Protein AF-A0A926WPF2-F1 (afdb_monomer_lite)

Foldseek 3Di:
DLVCCVQQQCPPVNFDPDPLSVVLNVQLVVCVVVVHDNVVSSVVSVVVSVVVVVVVVVVVVVVVVVVVVVVD

pLDDT: mean 86.6, std 8.1, range [60.31, 94.88]

Sequence (72 aa):
MWQRVFVTIEIHRCRLGNEIGELLGKHIDDEKAAGRPGKLARMRVAAHAVKLLFKELLKELTDTENRQNQLE

Secondary structure (DSSP, 8-state):
-HHHHHHHTSSGGGS-SSHHHHHHHHHHHHHHHTT--HHHHHHHHHHHHHHHHHHHHHHHHHHHHHHHHTT-

Radius of gyration: 15.63 Å; chains: 1; bounding box: 35×18×49 Å

Structure (mmCIF, N/CA/C/O backbone):
data_AF-A0A926WPF2-F1
#
_entry.id   AF-A0A926WPF2-F1
#
loop_
_atom_site.group_PDB
_atom_site.id
_atom_site.type_symbol
_atom_site.label_atom_id
_atom_site.label_alt_id
_atom_site.label_comp_id
_atom_site.label_asym_id
_atom_site.label_entity_id
_atom_site.label_seq_id
_atom_site.pdbx_PDB_ins_code
_atom_site.Cartn_x
_atom_site.Cartn_y
_atom_site.Cartn_z
_atom_site.occupancy
_atom_site.B_iso_or_equiv
_atom_site.auth_seq_id
_atom_site.auth_comp_id
_atom_site.auth_asym_id
_atom_site.auth_atom_id
_atom_site.pdbx_PDB_model_num
ATOM 1 N N . MET A 1 1 ? 0.863 13.802 -1.786 1.00 60.31 1 MET A N 1
ATOM 2 C CA . MET A 1 1 ? 0.672 12.451 -1.195 1.00 60.31 1 MET A CA 1
ATOM 3 C C . MET A 1 1 ? 1.482 11.364 -1.905 1.00 60.31 1 MET A C 1
ATOM 5 O O . MET A 1 1 ? 2.220 10.657 -1.233 1.00 60.31 1 MET A O 1
ATOM 9 N N . TRP A 1 2 ? 1.432 11.256 -3.241 1.00 67.69 2 TRP A N 1
ATOM 10 C CA . TRP A 1 2 ? 2.226 10.272 -4.005 1.00 67.69 2 TRP A CA 1
ATOM 11 C C . TRP A 1 2 ? 3.749 10.362 -3.770 1.00 67.69 2 TRP A C 1
ATOM 13 O O . TRP A 1 2 ? 4.440 9.355 -3.882 1.00 67.69 2 TRP A O 1
ATOM 23 N N . GLN A 1 3 ? 4.275 11.533 -3.387 1.00 77.19 3 GLN A N 1
ATOM 24 C CA . GLN A 1 3 ? 5.689 11.687 -3.019 1.00 77.19 3 GLN A CA 1
ATOM 25 C C . GLN A 1 3 ? 6.086 10.794 -1.833 1.00 77.19 3 GLN A C 1
ATOM 27 O O . GLN A 1 3 ? 7.180 10.247 -1.854 1.00 77.19 3 GLN A O 1
ATOM 32 N N . ARG A 1 4 ? 5.201 10.569 -0.841 1.00 71.31 4 ARG A N 1
ATOM 33 C CA . ARG A 1 4 ? 5.480 9.645 0.280 1.00 71.31 4 ARG A CA 1
ATOM 34 C C . ARG A 1 4 ? 5.542 8.190 -0.181 1.00 71.31 4 ARG A C 1
ATOM 36 O O . ARG A 1 4 ? 6.384 7.446 0.295 1.00 71.31 4 ARG A O 1
ATOM 43 N N . VAL A 1 5 ? 4.725 7.793 -1.160 1.00 70.31 5 VAL A N 1
ATOM 44 C CA . VAL A 1 5 ? 4.817 6.447 -1.756 1.00 70.31 5 VAL A CA 1
ATOM 45 C C . VAL A 1 5 ? 6.200 6.229 -2.377 1.00 70.31 5 VAL A C 1
ATOM 47 O O . VAL A 1 5 ? 6.803 5.181 -2.168 1.00 70.31 5 VAL A O 1
ATOM 50 N N . PHE A 1 6 ? 6.744 7.244 -3.056 1.00 71.00 6 PHE A N 1
ATOM 51 C CA . PHE A 1 6 ? 8.081 7.180 -3.650 1.00 71.00 6 PHE A CA 1
ATOM 52 C C . PHE A 1 6 ? 9.200 7.020 -2.606 1.00 71.00 6 PHE A C 1
ATOM 54 O O . PHE A 1 6 ? 10.069 6.172 -2.782 1.00 71.00 6 PHE A O 1
ATOM 61 N N . VAL A 1 7 ? 9.189 7.792 -1.512 1.00 74.38 7 VAL A N 1
ATOM 62 C CA . VAL A 1 7 ? 10.280 7.726 -0.518 1.00 74.38 7 VAL A CA 1
ATOM 63 C C . VAL A 1 7 ? 10.147 6.587 0.492 1.00 74.38 7 VAL A C 1
ATOM 65 O O . VAL A 1 7 ? 11.166 6.103 0.972 1.00 74.38 7 VAL A O 1
ATOM 68 N N . THR A 1 8 ? 8.931 6.153 0.831 1.00 75.25 8 THR A N 1
ATOM 69 C CA . THR A 1 8 ? 8.709 5.232 1.963 1.00 75.25 8 THR A CA 1
ATOM 70 C C . THR A 1 8 ? 8.248 3.837 1.550 1.00 75.25 8 THR A C 1
ATOM 72 O O . THR A 1 8 ? 8.376 2.915 2.335 1.00 75.25 8 THR A O 1
ATOM 75 N N . ILE A 1 9 ? 7.701 3.647 0.347 1.00 80.88 9 ILE A N 1
ATOM 76 C CA . ILE A 1 9 ? 7.146 2.345 -0.077 1.00 80.88 9 ILE A CA 1
ATOM 77 C C . ILE A 1 9 ? 7.899 1.788 -1.287 1.00 80.88 9 ILE A C 1
ATOM 79 O O . ILE A 1 9 ? 8.226 0.603 -1.348 1.00 80.88 9 ILE A O 1
ATOM 83 N N . GLU A 1 10 ? 8.202 2.648 -2.257 1.00 79.00 10 GLU A N 1
ATOM 84 C CA . GLU A 1 10 ? 8.862 2.251 -3.501 1.00 79.00 10 GLU A CA 1
ATOM 85 C C . GLU A 1 10 ? 10.327 1.851 -3.289 1.00 79.00 10 GLU A C 1
ATOM 87 O O . GLU A 1 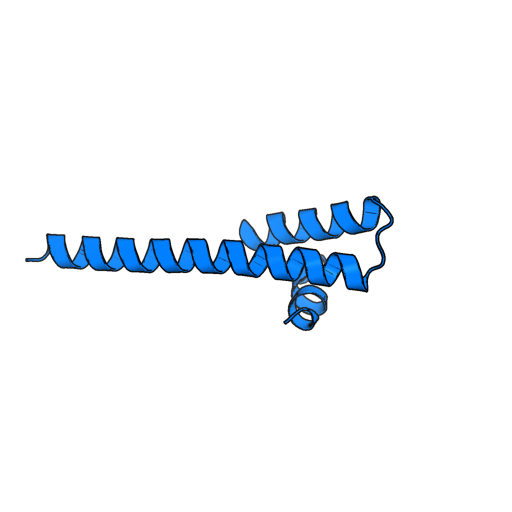10 ? 10.835 0.969 -3.980 1.00 79.00 10 GLU A O 1
ATOM 92 N N . ILE A 1 11 ? 10.997 2.463 -2.312 1.00 81.88 11 ILE A N 1
ATOM 93 C CA . ILE A 1 11 ? 12.351 2.093 -1.904 1.00 81.88 11 ILE A CA 1
ATOM 94 C C . ILE A 1 11 ? 12.249 0.950 -0.891 1.00 81.88 11 ILE A C 1
ATOM 96 O O . ILE A 1 11 ? 11.829 1.167 0.242 1.00 81.88 11 ILE A O 1
ATOM 100 N N . HIS A 1 12 ? 12.681 -0.252 -1.281 1.00 79.50 12 HIS A N 1
ATOM 101 C CA . HIS A 1 12 ? 12.537 -1.468 -0.470 1.00 79.50 12 HIS A CA 1
ATOM 102 C C . HIS A 1 12 ? 13.084 -1.316 0.963 1.00 79.50 12 HIS A C 1
ATOM 104 O O . HIS A 1 12 ? 12.383 -1.611 1.922 1.00 79.50 12 HIS A O 1
ATOM 110 N N . ARG A 1 13 ? 14.286 -0.741 1.123 1.00 81.44 13 ARG A N 1
ATOM 111 C CA . ARG A 1 13 ? 14.912 -0.481 2.438 1.00 81.44 13 ARG A CA 1
ATOM 112 C C . ARG A 1 13 ? 14.175 0.536 3.323 1.00 81.44 13 ARG A C 1
ATOM 114 O O . ARG A 1 13 ? 14.499 0.656 4.496 1.00 81.44 13 ARG A O 1
ATOM 121 N N . CYS A 1 14 ? 13.257 1.317 2.755 1.00 82.56 14 CYS A N 1
ATOM 122 C CA . CYS A 1 14 ? 12.491 2.337 3.473 1.00 82.56 14 CYS A CA 1
ATOM 123 C C . CYS A 1 14 ? 11.066 1.874 3.800 1.00 82.56 14 CYS A C 1
ATOM 125 O O . CYS A 1 14 ? 10.334 2.633 4.437 1.00 82.56 14 CYS A O 1
ATOM 127 N N . ARG A 1 15 ? 10.677 0.663 3.363 1.00 83.69 15 ARG A N 1
ATOM 128 C CA . ARG A 1 15 ? 9.353 0.091 3.624 1.00 83.69 15 ARG A CA 1
ATOM 129 C C . ARG A 1 15 ? 9.119 -0.013 5.123 1.00 83.69 15 ARG A C 1
ATOM 131 O O . ARG A 1 15 ? 10.006 -0.385 5.887 1.00 83.69 15 ARG A O 1
ATOM 138 N N . LEU A 1 16 ? 7.901 0.327 5.530 1.00 81.12 16 LEU A N 1
ATOM 139 C CA . LEU A 1 16 ? 7.461 0.134 6.904 1.00 81.12 16 LEU A CA 1
ATOM 140 C C . LEU A 1 16 ? 7.497 -1.368 7.214 1.00 81.12 16 LEU A C 1
ATOM 142 O O . LEU A 1 16 ? 6.982 -2.162 6.433 1.00 81.12 16 LEU A O 1
ATOM 146 N N . GLY A 1 17 ? 8.075 -1.747 8.354 1.00 83.56 17 GLY A N 1
ATOM 147 C CA . GLY A 1 17 ? 8.142 -3.142 8.814 1.00 83.56 17 GLY A CA 1
ATOM 148 C C . GLY A 1 17 ? 6.816 -3.678 9.363 1.00 83.56 17 GLY A C 1
ATOM 149 O O . GLY A 1 17 ? 6.821 -4.500 10.270 1.00 83.56 17 GLY A O 1
ATOM 150 N N . ASN A 1 18 ? 5.689 -3.155 8.881 1.00 85.69 18 ASN A N 1
ATOM 151 C CA . ASN A 1 18 ? 4.347 -3.569 9.266 1.00 85.69 18 ASN A CA 1
ATOM 152 C C . ASN A 1 18 ?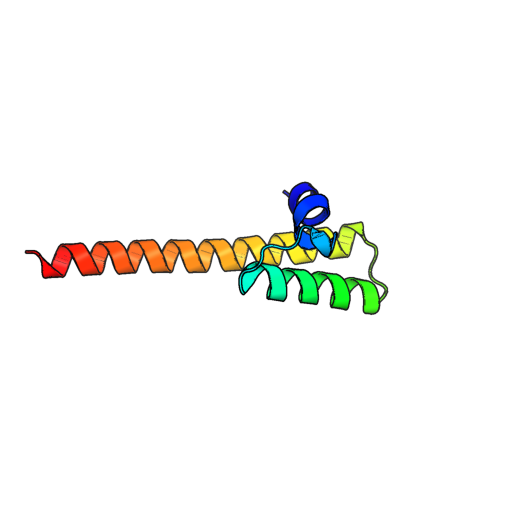 3.598 -4.144 8.056 1.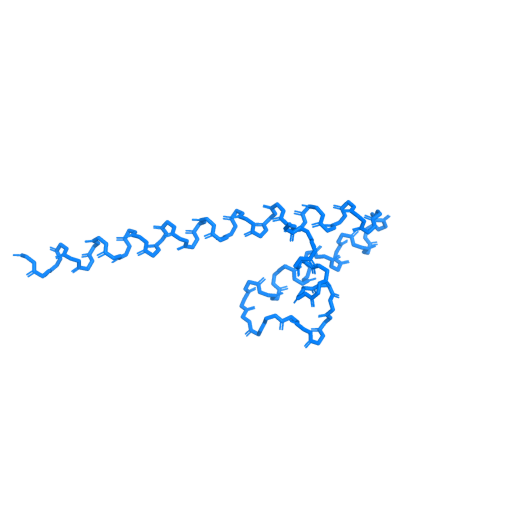00 85.69 18 ASN A C 1
ATOM 154 O O . ASN A 1 18 ? 4.002 -3.945 6.910 1.00 85.69 18 ASN A O 1
ATOM 158 N N . GLU A 1 19 ? 2.477 -4.817 8.314 1.00 87.19 19 GLU A N 1
ATOM 159 C CA . GLU A 1 19 ? 1.657 -5.465 7.279 1.00 87.19 19 GLU A CA 1
ATOM 160 C C . GLU A 1 19 ? 1.243 -4.489 6.160 1.00 87.19 19 GLU A C 1
ATOM 162 O O . GLU A 1 19 ? 1.283 -4.823 4.977 1.00 87.19 19 GLU A O 1
ATOM 167 N N . ILE A 1 20 ? 0.925 -3.237 6.513 1.00 85.81 20 ILE A N 1
ATOM 168 C CA . ILE A 1 20 ? 0.564 -2.189 5.546 1.00 85.81 20 ILE A CA 1
ATOM 169 C C . ILE A 1 20 ? 1.741 -1.873 4.609 1.00 85.81 20 ILE A C 1
ATOM 171 O O . ILE A 1 20 ? 1.548 -1.706 3.404 1.00 85.81 20 ILE A O 1
ATOM 175 N N . GLY A 1 21 ? 2.958 -1.775 5.145 1.00 85.75 21 GLY A N 1
ATOM 176 C CA . GLY A 1 21 ? 4.172 -1.516 4.376 1.00 85.75 21 GLY A CA 1
ATOM 177 C C . GLY A 1 21 ? 4.504 -2.640 3.403 1.00 85.75 21 GLY A C 1
ATOM 178 O O . GLY A 1 21 ? 4.861 -2.365 2.255 1.00 85.75 21 GLY A O 1
ATOM 179 N N . GLU A 1 22 ? 4.328 -3.890 3.830 1.00 89.25 22 GLU A N 1
ATOM 180 C CA . GLU A 1 22 ? 4.512 -5.065 2.980 1.00 89.25 22 GLU A CA 1
ATOM 181 C C . GLU A 1 22 ? 3.463 -5.119 1.863 1.00 89.25 22 GLU A C 1
ATOM 183 O O . GLU A 1 22 ? 3.813 -5.254 0.689 1.00 89.25 22 GLU A O 1
ATOM 188 N N . LEU A 1 23 ? 2.188 -4.907 2.199 1.00 90.94 23 LEU A N 1
ATOM 189 C CA . LEU A 1 23 ? 1.084 -4.937 1.243 1.00 90.94 23 LEU A CA 1
ATOM 190 C C . LEU A 1 23 ? 1.197 -3.823 0.192 1.00 90.94 23 LEU A C 1
ATOM 192 O O . LEU A 1 23 ? 1.069 -4.082 -1.006 1.00 90.94 23 LEU A O 1
ATOM 196 N N . LEU A 1 24 ? 1.500 -2.589 0.609 1.00 90.69 24 LEU A N 1
ATOM 197 C CA . LEU A 1 24 ? 1.726 -1.474 -0.317 1.00 90.69 24 LEU A CA 1
ATOM 198 C C . LEU A 1 24 ? 3.014 -1.650 -1.133 1.00 90.69 24 LEU A C 1
ATOM 200 O O . LEU A 1 24 ? 3.054 -1.260 -2.302 1.00 90.69 24 LEU A O 1
ATOM 204 N N . GLY A 1 25 ? 4.054 -2.236 -0.533 1.00 90.81 25 GLY A N 1
ATOM 205 C CA . GLY A 1 25 ? 5.309 -2.575 -1.201 1.00 90.81 25 GLY A CA 1
ATOM 206 C C . GLY A 1 25 ? 5.101 -3.594 -2.318 1.00 90.81 25 GLY A C 1
ATOM 207 O O . GLY A 1 25 ? 5.523 -3.364 -3.448 1.00 90.81 25 GLY A O 1
ATOM 208 N N . LYS A 1 26 ? 4.370 -4.673 -2.029 1.00 92.69 26 LYS A N 1
ATOM 209 C CA . LYS A 1 26 ? 3.978 -5.673 -3.024 1.00 92.69 26 LYS A CA 1
ATOM 210 C C . LYS A 1 26 ? 3.120 -5.056 -4.125 1.00 92.69 26 LYS A C 1
ATOM 212 O O . LYS A 1 26 ? 3.393 -5.262 -5.301 1.00 92.69 26 LYS A O 1
ATOM 217 N N . HIS A 1 27 ? 2.141 -4.222 -3.763 1.00 92.94 27 HIS A N 1
ATOM 218 C CA . HIS A 1 27 ? 1.267 -3.573 -4.743 1.00 92.94 27 HIS A CA 1
ATOM 219 C C . HIS A 1 27 ? 2.053 -2.706 -5.737 1.00 92.94 27 HIS A C 1
ATOM 221 O O . HIS A 1 27 ? 1.777 -2.751 -6.936 1.00 92.94 27 HIS A O 1
ATOM 227 N N . ILE A 1 28 ? 3.052 -1.939 -5.284 1.00 91.81 28 ILE A N 1
ATOM 228 C CA . ILE A 1 28 ? 3.865 -1.139 -6.210 1.00 91.81 28 ILE A CA 1
ATOM 229 C C . ILE A 1 28 ? 4.801 -1.991 -7.075 1.00 91.81 28 ILE A C 1
ATOM 231 O O . ILE A 1 28 ? 5.026 -1.636 -8.234 1.00 91.81 28 ILE A O 1
ATOM 235 N N . ASP A 1 29 ? 5.310 -3.103 -6.545 1.00 92.88 29 ASP A N 1
ATOM 236 C CA . ASP A 1 29 ? 6.141 -4.047 -7.296 1.00 92.88 29 ASP A CA 1
ATOM 237 C C . ASP A 1 29 ? 5.320 -4.727 -8.405 1.00 92.88 29 ASP A C 1
ATOM 239 O O . ASP A 1 29 ? 5.752 -4.736 -9.558 1.00 92.88 29 ASP A O 1
ATOM 243 N N . ASP A 1 30 ? 4.093 -5.165 -8.105 1.00 94.88 30 ASP A N 1
ATOM 244 C CA . ASP A 1 30 ? 3.164 -5.763 -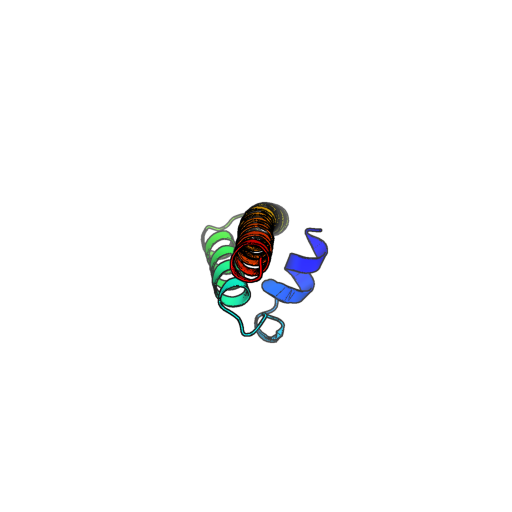9.073 1.00 94.88 30 ASP A CA 1
ATOM 245 C C . ASP A 1 30 ? 2.768 -4.769 -10.178 1.00 94.88 30 ASP A C 1
ATOM 247 O O . ASP A 1 30 ? 2.737 -5.099 -11.365 1.00 94.88 30 ASP A O 1
ATOM 251 N N . GLU A 1 31 ? 2.491 -3.514 -9.813 1.00 93.88 31 GLU A N 1
ATOM 252 C CA . GLU A 1 31 ? 2.138 -2.460 -10.769 1.00 93.88 31 GLU A CA 1
ATOM 253 C C . GLU A 1 31 ? 3.302 -2.132 -11.719 1.00 93.88 31 GLU A C 1
ATOM 255 O O . GLU A 1 31 ? 3.075 -1.873 -12.904 1.00 93.88 31 GLU A O 1
ATOM 260 N N . LYS A 1 32 ? 4.546 -2.177 -11.224 1.00 90.44 32 LYS A N 1
ATOM 261 C CA . LYS A 1 32 ? 5.754 -2.015 -12.045 1.00 90.44 32 LYS A CA 1
ATOM 262 C C . LYS A 1 32 ? 6.029 -3.240 -12.915 1.00 90.44 32 LYS A C 1
ATOM 264 O O . LYS A 1 32 ? 6.355 -3.070 -14.087 1.00 90.44 32 LYS A O 1
ATOM 269 N N . ALA A 1 33 ? 5.866 -4.448 -12.375 1.00 93.94 33 ALA A N 1
ATOM 270 C CA . ALA A 1 33 ? 6.029 -5.703 -13.110 1.00 93.94 33 ALA A CA 1
ATOM 271 C C . ALA A 1 33 ? 5.014 -5.829 -14.258 1.00 93.94 33 ALA A C 1
ATOM 273 O O . ALA A 1 33 ? 5.346 -6.325 -15.330 1.00 93.94 33 ALA A O 1
ATOM 274 N N . ALA A 1 34 ? 3.809 -5.280 -14.081 1.00 93.69 34 ALA A N 1
ATOM 275 C CA . ALA A 1 34 ? 2.798 -5.153 -15.130 1.00 93.69 34 ALA A CA 1
ATOM 276 C C . ALA A 1 34 ? 3.138 -4.107 -16.218 1.00 93.69 34 ALA A C 1
ATOM 278 O O . ALA A 1 34 ? 2.306 -3.828 -17.081 1.00 93.69 34 ALA A O 1
ATOM 279 N N . GLY A 1 35 ? 4.319 -3.479 -16.168 1.00 93.88 35 GLY A N 1
ATOM 280 C CA . GLY A 1 35 ? 4.782 -2.505 -17.158 1.00 93.88 35 GLY A CA 1
ATOM 281 C C . GLY A 1 35 ? 4.099 -1.138 -17.072 1.00 93.88 35 GLY A C 1
ATOM 282 O O . GLY A 1 35 ? 4.174 -0.352 -18.019 1.00 93.88 35 GLY A O 1
ATOM 283 N N . ARG A 1 36 ? 3.408 -0.820 -15.966 1.00 92.62 36 ARG A N 1
ATOM 284 C CA . ARG A 1 36 ? 2.709 0.467 -15.854 1.00 92.62 36 ARG A CA 1
ATOM 285 C C . ARG A 1 36 ? 3.700 1.619 -15.646 1.00 92.62 36 ARG A C 1
ATOM 287 O O . ARG A 1 36 ? 4.673 1.470 -14.904 1.00 92.62 36 ARG A O 1
ATOM 294 N N . PRO A 1 37 ? 3.438 2.812 -16.219 1.00 93.25 37 PRO A N 1
ATOM 295 C CA . PRO A 1 37 ? 4.281 3.981 -15.991 1.00 93.25 37 PRO A CA 1
ATOM 296 C C . PRO A 1 37 ? 4.416 4.299 -14.498 1.00 93.25 37 PRO A C 1
ATOM 298 O O . PRO A 1 37 ? 3.419 4.340 -13.774 1.00 93.25 37 PRO A O 1
ATOM 301 N N . GLY A 1 38 ? 5.632 4.609 -14.035 1.00 87.94 38 GLY A N 1
ATOM 302 C CA . GLY A 1 38 ? 5.912 4.789 -12.603 1.00 87.94 38 GLY A CA 1
ATOM 303 C C . GLY A 1 38 ? 5.027 5.836 -11.916 1.00 87.94 38 GLY A C 1
ATOM 304 O O . GLY A 1 38 ? 4.589 5.636 -10.786 1.00 87.94 38 GLY A O 1
ATOM 305 N N . LYS A 1 39 ? 4.675 6.928 -12.612 1.00 89.19 39 LYS A N 1
ATOM 306 C CA . LYS A 1 39 ? 3.733 7.933 -12.088 1.00 89.19 39 LYS A CA 1
ATOM 307 C C . LYS A 1 39 ? 2.341 7.337 -11.840 1.00 89.19 39 LYS A C 1
ATOM 309 O O . LYS A 1 39 ? 1.749 7.607 -10.798 1.00 89.19 39 LYS A O 1
ATOM 314 N N . LEU A 1 40 ? 1.841 6.515 -12.764 1.00 91.12 40 LEU A N 1
ATOM 315 C CA . LEU A 1 40 ? 0.538 5.863 -12.643 1.00 91.12 40 LEU A CA 1
ATOM 316 C C . LEU A 1 40 ? 0.538 4.832 -11.508 1.00 91.12 40 LEU A C 1
ATOM 318 O O . LEU A 1 40 ? -0.371 4.851 -10.680 1.00 91.12 40 LEU A O 1
ATOM 322 N N . ALA A 1 41 ? 1.580 3.999 -11.425 1.00 91.56 41 ALA A N 1
ATOM 323 C CA . ALA A 1 41 ? 1.745 3.024 -10.347 1.00 91.56 41 ALA A CA 1
ATOM 324 C C . ALA A 1 41 ? 1.711 3.708 -8.966 1.00 91.56 41 ALA A C 1
ATOM 326 O O . ALA A 1 41 ? 0.920 3.336 -8.100 1.00 91.56 41 ALA A O 1
ATOM 327 N N . ARG A 1 42 ? 2.473 4.799 -8.786 1.00 89.56 42 ARG A N 1
ATOM 328 C CA . ARG A 1 42 ? 2.487 5.584 -7.536 1.00 89.56 42 ARG A CA 1
ATOM 329 C C . ARG A 1 42 ? 1.122 6.152 -7.170 1.00 89.56 42 ARG A C 1
ATOM 331 O O . ARG A 1 42 ? 0.755 6.134 -5.999 1.00 89.56 42 ARG A O 1
ATOM 338 N N . MET A 1 43 ? 0.376 6.681 -8.141 1.00 91.25 43 MET A N 1
ATOM 339 C CA . MET A 1 43 ? -0.956 7.234 -7.876 1.00 91.25 43 MET A CA 1
ATOM 340 C C . MET A 1 43 ? -1.952 6.150 -7.458 1.00 91.25 43 MET A C 1
ATOM 342 O O . MET A 1 43 ? -2.726 6.366 -6.527 1.00 91.25 43 MET A O 1
ATOM 346 N N . ARG A 1 44 ? -1.903 4.975 -8.095 1.00 91.88 44 ARG A N 1
ATOM 347 C CA . ARG A 1 44 ? -2.766 3.832 -7.761 1.00 91.88 44 ARG A CA 1
ATOM 348 C C . ARG A 1 44 ? -2.472 3.293 -6.363 1.00 91.88 44 ARG A C 1
ATOM 350 O O . ARG A 1 44 ? -3.400 3.097 -5.582 1.00 91.88 44 ARG A O 1
ATOM 357 N N . VAL A 1 45 ? -1.194 3.153 -6.021 1.00 91.94 45 VAL A N 1
ATOM 358 C CA . VAL A 1 45 ? -0.754 2.722 -4.685 1.00 91.94 45 VAL A CA 1
ATOM 359 C C . VAL A 1 45 ? -1.113 3.768 -3.626 1.00 91.94 45 VAL A C 1
ATOM 361 O O . VAL A 1 45 ? -1.615 3.412 -2.566 1.00 91.94 45 VAL A O 1
ATOM 364 N N . ALA A 1 46 ? -0.958 5.067 -3.915 1.00 90.81 46 ALA A N 1
ATOM 365 C CA . ALA A 1 46 ? -1.380 6.132 -2.999 1.00 90.81 46 ALA A CA 1
ATOM 366 C C . ALA A 1 46 ? -2.890 6.084 -2.715 1.00 90.81 46 ALA A C 1
ATOM 368 O O . ALA A 1 46 ? -3.302 6.193 -1.563 1.00 90.81 46 ALA A O 1
ATOM 369 N N . ALA A 1 47 ? -3.714 5.879 -3.748 1.00 91.69 47 ALA A N 1
ATOM 370 C CA . ALA A 1 47 ? -5.157 5.731 -3.584 1.00 91.69 47 ALA A CA 1
ATOM 371 C C . ALA A 1 47 ? -5.520 4.489 -2.752 1.00 91.69 47 ALA A C 1
ATOM 373 O O . ALA A 1 47 ? -6.446 4.542 -1.943 1.00 91.69 47 ALA A O 1
ATOM 374 N N . HIS A 1 48 ? -4.787 3.385 -2.919 1.00 91.56 48 HIS A N 1
ATOM 375 C CA . HIS A 1 48 ? -4.976 2.183 -2.110 1.00 91.56 48 HIS A CA 1
ATOM 376 C C . HIS A 1 48 ? -4.592 2.414 -0.640 1.00 91.56 48 HIS A C 1
ATOM 378 O O . HIS A 1 48 ? -5.366 2.085 0.257 1.00 91.56 48 HIS A O 1
ATOM 384 N N . ALA A 1 49 ? -3.464 3.083 -0.392 1.00 89.44 49 ALA A N 1
ATOM 385 C CA . ALA A 1 49 ? -3.002 3.428 0.950 1.00 89.44 49 ALA A CA 1
ATOM 386 C C . ALA A 1 49 ? -4.012 4.294 1.721 1.00 89.44 49 ALA A C 1
ATOM 388 O O . ALA A 1 49 ? -4.246 4.053 2.901 1.00 89.44 49 ALA A O 1
ATOM 389 N N . VAL A 1 50 ? -4.651 5.266 1.056 1.00 90.31 50 VAL A N 1
ATOM 390 C CA . VAL A 1 50 ? -5.688 6.113 1.677 1.00 90.31 50 VAL A CA 1
ATOM 391 C C . VAL A 1 50 ? -6.866 5.269 2.158 1.00 90.31 50 VAL A C 1
ATOM 393 O O . VAL A 1 50 ? -7.348 5.473 3.268 1.00 90.31 50 VAL A O 1
ATOM 396 N N . LYS A 1 51 ? -7.318 4.305 1.347 1.00 90.75 51 LYS A N 1
ATOM 397 C CA . LYS A 1 51 ? -8.440 3.425 1.704 1.00 90.75 51 LYS A CA 1
ATOM 398 C C . LYS A 1 51 ? -8.117 2.552 2.915 1.00 90.75 51 LYS A C 1
ATOM 400 O O . LYS A 1 51 ? -8.964 2.400 3.788 1.00 90.75 51 LYS A O 1
ATOM 405 N N . LEU A 1 52 ? -6.903 2.005 2.972 1.00 88.75 52 LEU A N 1
ATOM 406 C CA . LEU A 1 52 ? -6.444 1.204 4.109 1.00 88.75 52 LEU A CA 1
ATOM 407 C C . LEU A 1 52 ? -6.350 2.044 5.381 1.00 88.75 52 LEU A C 1
ATOM 409 O O . LEU A 1 52 ? -6.881 1.647 6.411 1.00 88.75 52 LEU A O 1
ATOM 413 N N . LEU A 1 53 ? -5.748 3.232 5.289 1.00 87.44 53 LEU A N 1
ATOM 414 C CA . LEU A 1 53 ? -5.622 4.138 6.427 1.00 87.44 53 LEU A CA 1
ATOM 415 C C . LEU A 1 53 ? -6.991 4.571 6.960 1.00 87.44 53 LEU A C 1
ATOM 417 O O . LEU A 1 53 ? -7.196 4.607 8.167 1.00 87.44 53 LEU A O 1
ATOM 421 N N . PHE A 1 54 ? -7.932 4.879 6.067 1.00 91.06 54 PHE A N 1
ATOM 422 C CA . PHE A 1 54 ? -9.286 5.253 6.462 1.00 91.06 54 PHE A CA 1
ATOM 423 C C . PHE A 1 54 ? -10.011 4.104 7.171 1.00 91.06 54 PHE A C 1
ATOM 425 O O . PHE A 1 54 ? -10.674 4.329 8.178 1.00 91.06 54 PHE A O 1
ATOM 432 N N . LYS A 1 55 ? -9.846 2.867 6.687 1.00 90.69 55 LYS A N 1
ATOM 433 C CA . LYS A 1 55 ? -10.410 1.680 7.337 1.00 90.69 55 LYS A CA 1
ATOM 434 C C . LYS A 1 55 ? -9.839 1.477 8.744 1.00 90.69 55 LYS A C 1
ATOM 436 O O . LYS A 1 55 ? -10.610 1.218 9.662 1.00 90.69 55 LYS A O 1
ATOM 441 N N . GLU A 1 56 ? -8.525 1.615 8.908 1.00 89.12 56 GLU A N 1
ATOM 442 C CA . GLU A 1 56 ? -7.879 1.465 10.218 1.00 89.12 56 GLU A CA 1
ATOM 443 C C . GLU A 1 56 ? -8.307 2.571 11.187 1.00 89.12 56 GLU A C 1
ATOM 445 O O . GLU A 1 56 ? -8.583 2.306 12.351 1.00 89.12 56 GLU A O 1
ATOM 450 N N . LEU A 1 57 ? -8.450 3.803 10.689 1.00 92.12 57 LEU A N 1
ATOM 451 C CA . LEU A 1 57 ? -8.939 4.924 11.485 1.00 92.12 57 LEU A CA 1
ATOM 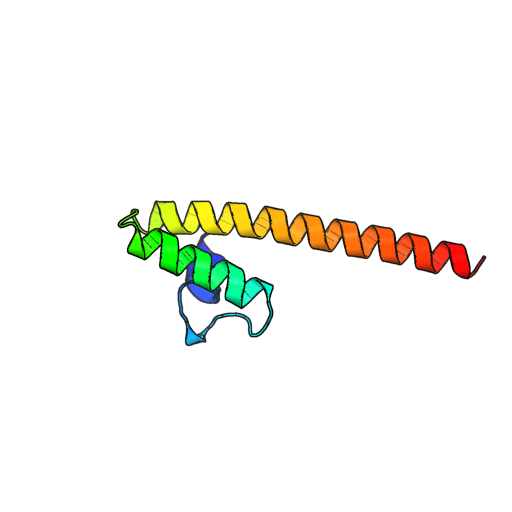452 C C . LEU A 1 57 ? -10.366 4.687 11.994 1.00 92.12 57 LEU A C 1
ATOM 454 O O . LEU A 1 57 ? -10.642 4.931 13.163 1.00 92.12 57 LEU A O 1
ATOM 458 N N . LEU A 1 58 ? -11.268 4.222 11.124 1.00 94.69 58 LEU A N 1
ATOM 459 C CA . LEU A 1 58 ? -12.642 3.910 11.522 1.00 94.69 58 LEU A CA 1
ATOM 460 C C . LEU A 1 58 ? -12.684 2.801 12.571 1.00 94.69 58 LEU A C 1
ATOM 462 O O . LEU A 1 58 ? -13.433 2.907 13.534 1.00 94.69 58 LEU A O 1
ATOM 466 N N . LYS A 1 59 ? -11.859 1.764 12.398 1.00 93.25 59 LYS A N 1
ATOM 467 C CA . LYS A 1 59 ? -11.741 0.676 13.365 1.00 93.25 59 LYS A CA 1
ATOM 468 C C . LYS A 1 59 ? -11.300 1.198 14.733 1.00 93.25 59 LYS A C 1
ATOM 470 O O . LYS A 1 59 ? -11.980 0.932 15.715 1.00 93.25 59 LYS A O 1
ATOM 475 N N . GLU A 1 60 ? -10.231 1.992 14.789 1.00 93.44 60 GLU A N 1
ATOM 476 C CA . GLU A 1 60 ? -9.742 2.550 16.056 1.00 93.44 60 GLU A CA 1
ATOM 477 C C . GLU A 1 60 ? -10.776 3.473 16.716 1.00 93.44 60 GLU A C 1
ATOM 479 O O . GLU A 1 60 ? -10.911 3.477 17.941 1.00 93.44 60 GLU A O 1
ATOM 484 N N . LEU A 1 61 ? -11.532 4.240 15.922 1.00 93.81 61 LEU A N 1
ATOM 485 C CA . LEU A 1 61 ? -12.589 5.108 16.437 1.00 93.81 61 LEU A CA 1
ATOM 486 C C . LEU A 1 61 ? -13.705 4.287 17.098 1.00 93.81 61 LEU A C 1
ATOM 488 O O . LEU A 1 61 ? -14.030 4.528 18.258 1.00 93.81 61 LEU A O 1
ATOM 492 N N . THR A 1 62 ? -14.220 3.269 16.406 1.00 94.81 62 THR A N 1
ATOM 493 C CA . THR A 1 62 ? -15.261 2.378 16.940 1.00 94.81 62 THR A CA 1
ATOM 494 C C . THR A 1 62 ? -14.766 1.561 18.137 1.00 94.81 62 THR A C 1
ATOM 496 O O . THR A 1 62 ? -15.483 1.404 19.123 1.00 94.81 62 THR A O 1
ATOM 499 N N . ASP A 1 63 ? -13.524 1.073 18.106 1.00 92.88 63 ASP A N 1
ATOM 500 C CA . ASP A 1 63 ? -12.917 0.349 19.229 1.00 92.88 63 ASP A CA 1
ATOM 501 C C . ASP A 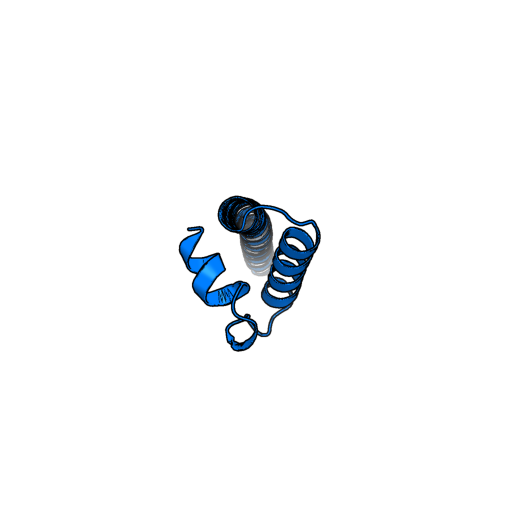1 63 ? -12.745 1.258 20.459 1.00 92.88 63 ASP A C 1
ATOM 503 O O . ASP A 1 63 ? -12.870 0.818 21.603 1.00 92.88 63 ASP A O 1
ATOM 507 N N . THR A 1 64 ? -12.482 2.547 20.245 1.00 92.12 64 THR A N 1
ATOM 508 C CA . THR A 1 64 ? -12.411 3.546 21.319 1.00 92.12 64 THR A CA 1
ATOM 509 C C . THR A 1 64 ? -13.782 3.828 21.927 1.00 92.12 64 THR A C 1
ATOM 511 O O . THR A 1 64 ? -13.899 3.802 23.151 1.00 92.12 64 THR A O 1
ATOM 514 N N . GLU A 1 65 ? -14.818 4.007 21.106 1.00 91.12 65 GLU A N 1
ATOM 515 C CA . GLU A 1 65 ? -16.206 4.172 21.568 1.00 91.12 65 GLU A CA 1
ATOM 516 C C . GLU A 1 65 ? -16.676 2.951 22.378 1.00 91.12 65 GLU A C 1
ATOM 518 O O . GLU A 1 65 ? -17.215 3.084 23.475 1.00 91.12 65 GLU A O 1
ATOM 523 N N . ASN A 1 66 ? -16.390 1.738 21.895 1.00 90.19 66 ASN A N 1
ATOM 524 C CA . ASN A 1 66 ? -16.741 0.500 22.592 1.00 90.19 66 ASN A CA 1
ATOM 525 C C . ASN A 1 66 ? -16.053 0.366 23.958 1.00 90.19 66 ASN A C 1
ATOM 527 O O . ASN A 1 66 ? -16.665 -0.133 24.900 1.00 90.19 66 ASN A O 1
ATOM 531 N N . ARG A 1 67 ? -14.793 0.808 24.081 1.00 88.88 67 ARG A N 1
ATOM 532 C CA . ARG A 1 67 ? -14.067 0.814 25.363 1.00 88.88 67 ARG A CA 1
ATOM 533 C C . ARG A 1 67 ? -14.691 1.781 26.367 1.00 88.88 67 ARG A C 1
ATOM 535 O O . ARG A 1 67 ? -14.747 1.451 27.545 1.00 88.88 67 ARG A O 1
ATOM 542 N N . GLN A 1 68 ? -15.160 2.944 25.915 1.00 86.81 68 GLN A N 1
ATOM 543 C CA . GLN A 1 68 ? -15.831 3.921 26.778 1.00 86.81 68 GLN A CA 1
ATOM 544 C C . GLN A 1 68 ? -17.163 3.376 27.309 1.00 86.81 68 GLN A C 1
ATOM 546 O O . GLN A 1 68 ? -17.390 3.416 28.512 1.00 86.81 68 GLN A O 1
ATOM 551 N N . ASN A 1 69 ? -17.967 2.747 26.450 1.00 82.81 69 ASN A N 1
ATOM 552 C CA . ASN A 1 69 ? -19.262 2.168 26.830 1.00 82.81 69 ASN A CA 1
ATOM 553 C C . ASN A 1 69 ? -19.169 0.976 27.807 1.00 82.81 69 ASN A C 1
ATOM 555 O O . ASN A 1 69 ? -20.177 0.588 28.380 1.00 82.81 69 ASN A O 1
ATOM 559 N N . GLN A 1 70 ? -17.999 0.344 27.960 1.00 75.69 70 GLN A N 1
ATOM 560 C CA . GLN A 1 70 ? -17.787 -0.748 28.927 1.00 75.69 70 GLN A CA 1
ATOM 561 C C . GLN A 1 70 ? -17.397 -0.251 30.326 1.00 75.69 70 GLN A C 1
ATOM 563 O O . GLN A 1 70 ? -17.354 -1.048 31.263 1.00 75.69 70 GLN A O 1
ATOM 568 N N . LEU A 1 71 ? -17.035 1.027 30.449 1.00 72.19 71 LEU A N 1
ATOM 569 C CA . LEU A 1 71 ? -16.609 1.648 31.703 1.00 72.19 71 LEU A CA 1
ATOM 570 C C . LEU A 1 71 ? -17.751 2.402 32.406 1.00 72.19 71 LEU A C 1
ATOM 572 O O . LEU A 1 71 ? -17.590 2.754 33.575 1.00 72.19 71 LEU A O 1
ATOM 576 N N . GLU A 1 72 ? -18.863 2.640 31.706 1.00 60.47 72 GLU A N 1
ATOM 577 C CA . GLU A 1 72 ? -20.124 3.194 32.226 1.00 60.47 72 GLU A CA 1
ATOM 578 C C . GLU A 1 72 ? -21.099 2.079 32.635 1.00 60.47 72 GLU A C 1
ATOM 580 O O . GLU A 1 72 ? -21.781 2.260 33.671 1.00 60.47 72 GLU A O 1
#